Protein AF-A0A6M5YZE7-F1 (afdb_monomer)

Structure (mmCIF, N/CA/C/O backbone):
data_AF-A0A6M5YZE7-F1
#
_entry.id   AF-A0A6M5YZE7-F1
#
loop_
_atom_site.group_PDB
_atom_site.id
_atom_site.type_symbol
_atom_site.label_atom_id
_atom_site.label_alt_id
_atom_site.label_comp_id
_atom_site.label_asym_id
_atom_site.label_entity_id
_atom_site.label_seq_id
_atom_site.pdbx_PDB_ins_code
_atom_site.Cartn_x
_atom_site.Cartn_y
_atom_site.Cartn_z
_atom_site.occupancy
_atom_site.B_iso_or_equiv
_atom_site.auth_seq_id
_atom_site.auth_comp_id
_atom_site.auth_asym_id
_atom_site.auth_atom_id
_atom_site.pdbx_PDB_model_num
ATOM 1 N N . MET A 1 1 ? -53.016 -20.101 66.841 1.00 37.91 1 MET A N 1
ATOM 2 C CA . MET A 1 1 ? -51.770 -20.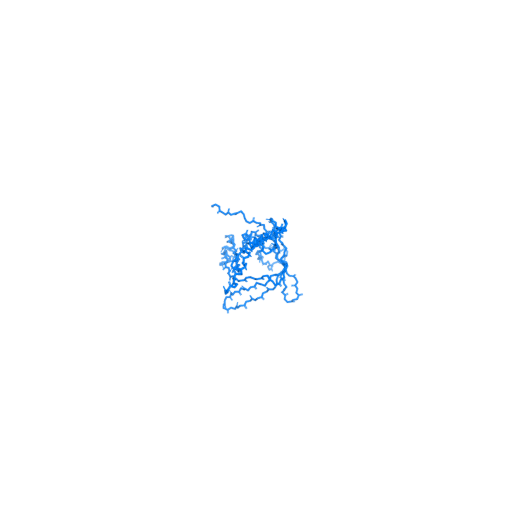820 66.502 1.00 37.91 1 MET A CA 1
ATOM 3 C C . MET A 1 1 ? -51.502 -20.567 65.018 1.00 37.91 1 MET A C 1
ATOM 5 O O . MET A 1 1 ? -52.407 -20.792 64.232 1.00 37.91 1 MET A O 1
ATOM 9 N N . PHE A 1 2 ? -50.316 -20.037 64.701 1.00 40.59 2 PHE A N 1
ATOM 10 C CA . PHE A 1 2 ? -49.706 -19.771 63.380 1.00 40.59 2 PHE A CA 1
ATOM 11 C C . PHE A 1 2 ? -50.206 -18.617 62.481 1.00 40.59 2 PHE A C 1
ATOM 13 O O . PHE A 1 2 ? -51.199 -18.707 61.769 1.00 40.59 2 PHE A O 1
ATOM 20 N N . LEU A 1 3 ? -49.385 -17.553 62.483 1.00 43.03 3 LEU A N 1
ATOM 21 C CA . LEU A 1 3 ? -49.155 -16.587 61.401 1.00 43.03 3 LEU A CA 1
ATOM 22 C C . LEU A 1 3 ? -48.635 -17.283 60.126 1.00 43.03 3 LEU A C 1
ATOM 24 O O . LEU A 1 3 ? -47.771 -18.150 60.237 1.00 43.03 3 LEU A O 1
ATOM 28 N N . SER A 1 4 ? -48.994 -16.778 58.939 1.00 38.53 4 SER A N 1
ATOM 29 C CA . SER A 1 4 ? -48.111 -16.781 57.752 1.00 38.53 4 SER A CA 1
ATOM 30 C C . SER A 1 4 ? -48.639 -15.780 56.708 1.00 38.53 4 SER A C 1
ATOM 32 O O . SER A 1 4 ? -49.722 -15.965 56.171 1.00 38.53 4 SER A O 1
ATOM 34 N N . ARG A 1 5 ? -48.113 -14.549 56.685 1.00 48.16 5 ARG A N 1
ATOM 35 C CA . ARG A 1 5 ? -47.078 -14.007 55.772 1.00 48.16 5 ARG A CA 1
ATOM 36 C C . ARG A 1 5 ? -47.543 -13.753 54.325 1.00 48.16 5 ARG A C 1
ATOM 38 O O . ARG A 1 5 ? -47.625 -14.654 53.503 1.00 48.16 5 ARG A O 1
ATOM 45 N N . PHE A 1 6 ? -47.742 -12.460 54.048 1.00 45.12 6 PHE A N 1
ATOM 46 C CA . PHE A 1 6 ? -47.676 -11.807 52.739 1.00 45.12 6 PHE A CA 1
ATOM 47 C C . PHE A 1 6 ? -46.353 -12.112 52.022 1.00 45.12 6 PHE A C 1
ATOM 49 O O . PHE A 1 6 ? -45.298 -11.949 52.635 1.00 45.12 6 PHE A O 1
ATOM 56 N N . ILE A 1 7 ? -46.399 -12.400 50.716 1.00 50.88 7 ILE A N 1
ATOM 57 C CA . ILE A 1 7 ? -45.329 -12.026 49.778 1.00 50.88 7 ILE A CA 1
ATOM 58 C C . ILE A 1 7 ? -45.990 -11.487 48.504 1.00 50.88 7 ILE A C 1
ATOM 60 O O . ILE A 1 7 ? -46.499 -12.228 47.668 1.00 50.88 7 ILE A O 1
ATOM 64 N N . LEU A 1 8 ? -45.997 -10.159 48.406 1.00 42.19 8 LEU A N 1
ATOM 65 C CA . LEU A 1 8 ? -46.319 -9.383 47.217 1.00 42.19 8 LEU A CA 1
ATOM 66 C C . LEU A 1 8 ? -45.139 -9.542 46.239 1.00 42.19 8 LEU A C 1
ATOM 68 O O . LEU A 1 8 ? -44.044 -9.052 46.510 1.00 42.19 8 LEU A O 1
ATOM 72 N N . SER A 1 9 ? -45.324 -10.278 45.143 1.00 38.97 9 SER A N 1
ATOM 73 C CA . SER A 1 9 ? -44.309 -10.406 44.091 1.00 38.97 9 SER A CA 1
ATOM 74 C C . SER A 1 9 ? -44.402 -9.196 43.159 1.00 38.97 9 SER A C 1
ATOM 76 O O . SER A 1 9 ? -45.228 -9.154 42.251 1.00 38.97 9 SER A O 1
ATOM 78 N N . SER A 1 10 ? -43.583 -8.176 43.419 1.00 45.97 10 SER A N 1
ATOM 79 C CA . SER A 1 10 ? -43.361 -7.079 42.477 1.00 45.97 10 SER A CA 1
ATOM 80 C C . SER A 1 10 ? -42.456 -7.568 41.348 1.00 45.97 10 SER A C 1
ATOM 82 O O . SER A 1 10 ? -41.260 -7.769 41.548 1.00 45.97 10 SER A O 1
ATOM 84 N N . VAL A 1 11 ? -43.025 -7.756 40.159 1.00 46.94 11 VAL A N 1
ATOM 85 C CA . VAL A 1 11 ? -42.267 -7.969 38.921 1.00 46.94 11 VAL A CA 1
ATOM 86 C C . VAL A 1 11 ? -41.699 -6.620 38.483 1.00 46.94 11 VAL A C 1
ATOM 88 O O . VAL A 1 11 ? -42.406 -5.780 37.929 1.00 46.94 11 VAL A O 1
ATOM 91 N N . THR A 1 12 ? -40.418 -6.385 38.747 1.00 51.09 12 THR A N 1
ATOM 92 C CA . THR A 1 12 ? -39.665 -5.284 38.144 1.00 51.09 12 THR A CA 1
ATOM 93 C C . THR A 1 12 ? -39.309 -5.658 36.708 1.00 51.09 12 THR A C 1
ATOM 95 O O . THR A 1 12 ? -38.403 -6.448 36.454 1.00 51.09 12 THR A O 1
ATOM 98 N N . PHE A 1 13 ? -40.023 -5.073 35.745 1.00 39.41 13 PHE A N 1
ATOM 99 C CA . PHE A 1 13 ? -39.574 -5.035 34.357 1.00 39.41 13 PHE A CA 1
ATOM 100 C C . PHE A 1 13 ? -38.320 -4.160 34.285 1.00 39.41 13 PHE A C 1
ATOM 102 O O . PHE A 1 13 ? -38.397 -2.933 34.336 1.00 39.41 13 PHE A O 1
ATOM 109 N N . VAL A 1 14 ? -37.152 -4.794 34.173 1.00 44.44 14 VAL A N 1
ATOM 110 C CA . VAL A 1 14 ? -35.942 -4.118 33.708 1.00 44.44 14 VAL A CA 1
ATOM 111 C C . VAL A 1 14 ? -36.173 -3.827 32.232 1.00 44.44 14 VAL A C 1
ATOM 113 O O . VAL A 1 14 ? -35.989 -4.689 31.375 1.00 44.44 14 VAL A O 1
ATOM 116 N N . VAL A 1 15 ? -36.632 -2.610 31.941 1.00 46.12 15 VAL A N 1
ATOM 117 C CA . VAL A 1 15 ? -36.539 -2.037 30.601 1.00 46.12 15 VAL A CA 1
ATOM 118 C C . VAL A 1 15 ? -35.045 -1.942 30.328 1.00 46.12 15 VAL A C 1
ATOM 120 O O . VAL A 1 15 ? -34.365 -1.041 30.812 1.00 46.12 15 VAL A O 1
ATOM 123 N N . SER A 1 16 ? -34.514 -2.965 29.658 1.00 40.69 16 SER A N 1
ATOM 124 C CA . SER A 1 16 ? -33.162 -2.957 29.129 1.00 40.69 16 SER A CA 1
ATOM 125 C C . SER A 1 16 ? -33.115 -1.787 28.166 1.00 40.69 16 SER A C 1
ATOM 127 O O . SER A 1 16 ? -33.683 -1.838 27.075 1.00 40.69 16 SER A O 1
ATOM 129 N N . SER A 1 17 ? -32.536 -0.686 28.632 1.00 43.66 17 SER A N 1
ATOM 130 C CA . SER A 1 17 ? -32.190 0.452 27.810 1.00 43.66 17 SER A CA 1
ATOM 131 C C . SER A 1 17 ? -31.342 -0.095 26.673 1.00 43.66 17 SER A C 1
ATOM 133 O O . SER A 1 17 ? -30.154 -0.365 26.858 1.00 43.66 17 SER A O 1
ATOM 135 N N . CYS A 1 18 ? -31.950 -0.298 25.503 1.00 41.19 18 CYS A N 1
ATOM 136 C CA . CYS A 1 18 ? -31.216 -0.321 24.258 1.00 41.19 18 CYS A CA 1
ATOM 137 C C . CYS A 1 18 ? -30.478 1.013 24.225 1.00 41.19 18 CYS A C 1
ATOM 139 O O . CYS A 1 18 ? -31.044 2.048 23.876 1.00 41.19 18 CYS A O 1
ATOM 141 N N . LEU A 1 19 ? -29.228 0.986 24.683 1.00 44.88 19 LEU A N 1
ATOM 142 C CA . LEU A 1 19 ? -28.206 1.949 24.347 1.00 44.88 19 LEU A CA 1
ATOM 143 C C . LEU A 1 19 ? -28.150 1.931 22.821 1.00 44.88 19 LEU A C 1
ATOM 145 O O . LEU A 1 19 ? -27.383 1.184 22.219 1.00 44.88 19 LEU A O 1
ATOM 149 N N . LEU A 1 20 ? -29.005 2.736 22.190 1.00 44.91 20 LEU A N 1
ATOM 150 C CA . LEU A 1 20 ? -28.684 3.327 20.910 1.00 44.91 20 LEU A CA 1
ATOM 151 C C . LEU A 1 20 ? -27.437 4.158 21.197 1.00 44.91 20 LEU A C 1
ATOM 153 O O . LEU A 1 20 ? -27.513 5.333 21.550 1.00 44.91 20 LEU A O 1
ATOM 157 N N . ALA A 1 21 ? -26.274 3.515 21.104 1.00 46.28 21 ALA A N 1
ATOM 158 C CA . ALA A 1 21 ? -25.081 4.221 20.708 1.00 46.28 21 ALA A CA 1
ATOM 159 C C . ALA A 1 21 ? -25.478 4.894 19.397 1.00 46.28 21 ALA A C 1
ATOM 161 O O . ALA A 1 21 ? -25.688 4.215 18.391 1.00 46.28 21 ALA A O 1
ATOM 162 N N . ALA A 1 22 ? -25.721 6.204 19.455 1.00 44.19 22 ALA A N 1
ATOM 163 C CA . ALA A 1 22 ? -25.844 7.015 18.267 1.00 44.19 22 ALA A CA 1
ATOM 164 C C . ALA A 1 22 ? -24.604 6.687 17.439 1.00 44.19 22 ALA A C 1
ATOM 166 O O . ALA A 1 22 ? -23.482 6.961 17.867 1.00 44.19 22 ALA A O 1
ATOM 167 N N . ALA A 1 23 ? -24.806 5.968 16.335 1.00 49.66 23 ALA A N 1
ATOM 168 C CA . ALA A 1 23 ? -23.755 5.740 15.373 1.00 49.66 23 ALA A CA 1
ATOM 169 C C . ALA A 1 23 ? -23.320 7.137 14.946 1.00 49.66 23 ALA A C 1
ATOM 171 O O . ALA A 1 23 ? -24.113 7.879 14.364 1.00 49.66 23 ALA A O 1
ATOM 172 N N . ASP A 1 24 ? -22.110 7.519 15.349 1.00 47.41 24 ASP A N 1
ATOM 173 C CA . ASP A 1 24 ? -21.457 8.718 14.854 1.00 47.41 24 ASP A CA 1
ATOM 174 C C . ASP A 1 24 ? -21.620 8.673 13.326 1.00 47.41 24 ASP A C 1
ATOM 176 O O . ASP A 1 24 ? -21.224 7.674 12.714 1.00 47.41 24 ASP A O 1
ATOM 180 N N . PRO A 1 25 ? -22.278 9.657 12.688 1.00 50.31 25 PRO A N 1
ATOM 181 C CA . PRO A 1 25 ? -22.623 9.567 11.269 1.00 50.31 25 PRO A CA 1
ATOM 182 C C . PRO A 1 25 ? -21.383 9.554 10.367 1.00 50.31 25 PRO A C 1
ATOM 184 O O . PRO A 1 25 ? -21.506 9.403 9.152 1.00 50.31 25 PRO A O 1
ATOM 187 N N . ASN A 1 26 ? -20.192 9.708 10.952 1.00 55.75 26 ASN A N 1
ATOM 188 C CA . ASN A 1 26 ? -18.925 9.598 10.269 1.00 55.75 26 ASN A CA 1
ATOM 189 C C . ASN A 1 26 ? -18.247 8.267 10.648 1.00 55.75 26 ASN A C 1
ATOM 191 O O . ASN A 1 26 ? -17.840 8.105 11.804 1.00 55.75 26 ASN A O 1
ATOM 195 N N . PRO A 1 27 ? -18.123 7.305 9.712 1.00 66.44 27 PRO A N 1
ATOM 196 C CA . PRO A 1 27 ? -17.448 6.043 9.990 1.00 66.44 27 PRO A CA 1
ATOM 197 C C . PRO A 1 27 ? -16.034 6.314 10.512 1.00 66.44 27 PRO A C 1
ATOM 199 O O . PRO A 1 27 ? -15.316 7.174 10.000 1.00 66.44 27 PRO A O 1
ATOM 202 N N . LYS A 1 28 ? -15.623 5.592 11.558 1.00 81.50 28 LYS A N 1
ATOM 203 C CA . LYS A 1 28 ? -14.284 5.771 12.134 1.00 81.50 28 LYS A CA 1
ATOM 204 C C . LYS A 1 28 ? -13.228 5.448 11.069 1.00 81.50 28 LYS A C 1
ATOM 206 O O . LYS A 1 28 ? -13.448 4.528 10.277 1.00 81.50 28 LYS A O 1
ATOM 211 N N . PRO A 1 29 ? -12.047 6.095 11.072 1.00 82.44 29 PRO A N 1
ATOM 212 C CA . PRO A 1 29 ? -10.983 5.790 10.111 1.00 82.44 29 PRO A CA 1
ATOM 213 C C . PRO A 1 29 ? -10.640 4.292 10.022 1.00 82.44 29 PRO A C 1
ATOM 215 O O . PRO A 1 29 ? -10.325 3.790 8.944 1.00 82.44 29 PRO A O 1
ATOM 218 N N . ALA A 1 30 ? -10.775 3.566 11.139 1.00 86.25 30 ALA A N 1
ATOM 219 C CA . ALA A 1 30 ? -10.600 2.117 11.217 1.00 86.25 30 ALA A CA 1
ATOM 220 C C . ALA A 1 30 ? -11.586 1.304 10.368 1.00 86.25 30 ALA A C 1
ATOM 222 O O . ALA A 1 30 ? -11.224 0.248 9.856 1.00 86.25 30 ALA A O 1
ATOM 223 N N . GLU A 1 31 ? -12.808 1.796 10.189 1.00 89.44 31 GLU A N 1
ATOM 224 C CA . GLU A 1 31 ? -13.808 1.186 9.314 1.00 89.44 31 GLU A CA 1
ATOM 225 C C . GLU A 1 31 ? -13.645 1.677 7.873 1.00 89.44 31 GLU A C 1
ATOM 227 O O . GLU A 1 31 ? -13.760 0.890 6.935 1.00 89.44 31 GLU A O 1
ATOM 232 N N . MET A 1 32 ? -13.311 2.959 7.688 1.00 91.44 32 MET A N 1
ATOM 233 C CA . MET A 1 32 ? -13.167 3.566 6.362 1.00 91.44 32 MET A CA 1
ATOM 234 C C . MET A 1 32 ? -11.997 2.997 5.562 1.00 91.44 32 MET A C 1
ATOM 236 O O . MET A 1 32 ? -12.120 2.853 4.347 1.00 91.44 32 MET A O 1
ATOM 240 N N . ILE A 1 33 ? -10.876 2.674 6.218 1.00 93.62 33 ILE A N 1
ATOM 241 C CA . ILE A 1 33 ? -9.672 2.145 5.555 1.00 93.62 33 ILE A CA 1
ATOM 242 C C . ILE A 1 33 ? -9.897 0.763 4.930 1.00 93.62 33 ILE A C 1
ATOM 244 O O . ILE A 1 33 ? -9.141 0.362 4.048 1.00 93.62 33 ILE A O 1
ATOM 248 N N . LEU A 1 34 ? -10.927 0.034 5.362 1.00 94.06 34 LEU A N 1
ATOM 249 C CA . LEU A 1 34 ? -11.196 -1.321 4.903 1.00 94.06 34 LEU A CA 1
ATOM 250 C C . LEU A 1 34 ? -11.522 -1.375 3.407 1.00 94.06 34 LEU A C 1
ATOM 252 O O . LEU A 1 34 ? -12.178 -0.491 2.842 1.00 94.06 34 LEU A O 1
ATOM 256 N N . GLY A 1 35 ? -11.105 -2.479 2.793 1.00 94.38 35 GLY A N 1
ATOM 257 C CA . GLY A 1 35 ? -11.291 -2.760 1.378 1.00 94.38 35 GLY A CA 1
ATOM 258 C C . GLY A 1 35 ? -10.034 -2.506 0.558 1.00 94.38 35 GLY A C 1
ATOM 259 O O . GLY A 1 35 ? -8.928 -2.359 1.086 1.00 94.38 35 GLY A O 1
ATOM 260 N N . ARG A 1 36 ? -10.218 -2.502 -0.762 1.00 95.75 36 ARG A N 1
ATOM 261 C CA . ARG A 1 36 ? -9.140 -2.405 -1.740 1.00 95.75 36 ARG A CA 1
ATOM 262 C C . ARG A 1 36 ? -9.014 -0.987 -2.287 1.00 95.75 36 ARG A C 1
ATOM 264 O O . ARG A 1 36 ? -9.991 -0.351 -2.673 1.00 95.75 36 ARG A O 1
ATOM 271 N N . TRP A 1 37 ? -7.779 -0.528 -2.384 1.00 96.06 37 TRP A N 1
ATOM 272 C CA . TRP A 1 37 ? -7.394 0.804 -2.822 1.00 96.06 37 TRP A CA 1
ATOM 273 C C . TRP A 1 37 ? -6.405 0.696 -3.973 1.00 96.06 37 TRP A C 1
ATOM 275 O O . TRP A 1 37 ? -5.522 -0.152 -3.935 1.00 96.06 37 TRP A O 1
ATOM 285 N N . GLN A 1 38 ? -6.540 1.533 -4.996 1.00 95.69 38 GLN A N 1
ATOM 286 C CA . GLN A 1 38 ? -5.677 1.577 -6.170 1.00 95.69 38 GLN A CA 1
ATOM 287 C C . GLN A 1 38 ? -4.934 2.912 -6.236 1.00 95.69 38 GLN A C 1
ATOM 289 O O . GLN A 1 38 ? -5.549 3.974 -6.244 1.00 95.69 38 GLN A O 1
ATOM 294 N N . GLY A 1 39 ? -3.617 2.853 -6.351 1.00 93.81 39 GLY A N 1
ATOM 295 C CA . GLY A 1 39 ? -2.740 3.995 -6.567 1.00 93.81 39 GLY A CA 1
ATOM 296 C C . GLY A 1 39 ? -1.765 3.727 -7.704 1.00 93.81 39 GLY A C 1
ATOM 297 O O . GLY A 1 39 ? -1.890 2.749 -8.449 1.00 93.81 39 GLY A O 1
ATOM 298 N N . GLU A 1 40 ? -0.778 4.604 -7.815 1.00 93.00 40 GLU A N 1
ATOM 299 C CA . GLU A 1 40 ? 0.280 4.525 -8.813 1.00 93.00 40 GLU A CA 1
ATOM 300 C C . GLU A 1 40 ? 1.638 4.706 -8.138 1.00 93.00 40 GLU A C 1
ATOM 302 O O . GLU A 1 40 ? 1.787 5.524 -7.234 1.00 93.00 40 GLU A O 1
ATOM 307 N N . SER A 1 41 ? 2.624 3.931 -8.574 1.00 88.69 41 SER A N 1
ATOM 308 C CA . SER A 1 41 ? 4.026 4.085 -8.189 1.00 88.69 41 SER A CA 1
ATOM 309 C C . SER A 1 41 ? 4.872 4.238 -9.448 1.00 88.69 41 SER A C 1
ATOM 311 O O . SER A 1 41 ? 4.497 3.756 -10.517 1.00 88.69 41 SER A O 1
ATOM 313 N N . THR A 1 42 ? 6.003 4.924 -9.335 1.00 89.25 42 THR A N 1
ATOM 314 C CA . THR A 1 42 ? 6.900 5.200 -10.458 1.00 89.25 42 THR A CA 1
ATOM 315 C C . THR 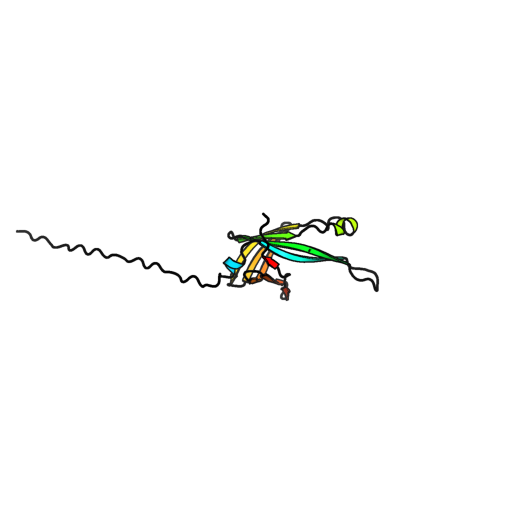A 1 42 ? 8.157 4.348 -10.372 1.00 89.25 42 THR A C 1
ATOM 317 O O . THR A 1 42 ? 8.813 4.305 -9.332 1.00 89.25 42 THR A O 1
ATOM 320 N N . PHE A 1 43 ? 8.527 3.731 -11.487 1.00 87.44 43 PHE A N 1
ATOM 321 C CA . PHE A 1 43 ? 9.814 3.088 -11.706 1.00 87.44 43 PHE A CA 1
ATOM 322 C C . PHE A 1 43 ? 10.648 3.966 -12.640 1.00 87.44 43 PHE A C 1
ATOM 324 O O . PHE A 1 43 ? 10.219 4.264 -13.753 1.00 87.44 43 PHE A O 1
ATOM 331 N N . THR A 1 44 ? 11.835 4.379 -12.202 1.00 90.56 44 THR A N 1
ATOM 332 C CA . THR A 1 44 ? 12.694 5.293 -12.967 1.00 90.56 44 THR A CA 1
ATOM 333 C C . THR A 1 44 ? 13.967 4.586 -13.411 1.00 90.56 44 THR A C 1
ATOM 335 O O . THR A 1 44 ? 14.730 4.100 -12.575 1.00 90.56 44 THR A O 1
ATOM 338 N N . ILE A 1 45 ? 14.234 4.584 -14.717 1.00 88.38 45 ILE A N 1
ATOM 339 C CA . ILE A 1 45 ? 15.524 4.189 -15.288 1.00 88.38 45 ILE A CA 1
ATOM 340 C C . ILE A 1 45 ? 16.362 5.453 -15.447 1.00 88.38 45 ILE A C 1
ATOM 342 O O . ILE A 1 45 ? 16.047 6.324 -16.260 1.00 88.38 45 ILE A O 1
ATOM 346 N N . LYS A 1 46 ? 17.432 5.547 -14.654 1.00 88.88 46 LYS A N 1
ATOM 347 C CA . LYS A 1 46 ? 18.343 6.691 -14.700 1.00 88.88 46 LYS A CA 1
ATOM 348 C C . LYS A 1 46 ? 19.162 6.688 -15.982 1.00 88.88 46 LYS A C 1
ATOM 350 O O . LYS A 1 46 ? 19.765 5.672 -16.335 1.00 88.88 46 LYS A O 1
ATOM 355 N N . SER A 1 47 ? 19.236 7.841 -16.634 1.00 86.62 47 SER A N 1
ATOM 356 C CA . SER A 1 47 ? 20.154 8.057 -17.744 1.00 86.62 47 SER A CA 1
ATOM 357 C C . SER A 1 47 ? 21.539 8.438 -17.223 1.00 86.62 47 SER A C 1
ATOM 359 O O . SER A 1 47 ? 21.691 9.357 -16.423 1.00 86.62 47 SER A O 1
ATOM 361 N N . ASN A 1 48 ? 22.576 7.770 -17.731 1.00 85.50 48 ASN A N 1
ATOM 362 C CA . ASN A 1 48 ? 23.973 8.114 -17.436 1.00 85.50 48 ASN A CA 1
ATOM 363 C C . ASN A 1 48 ? 24.579 9.090 -18.462 1.00 85.50 48 ASN A C 1
ATOM 365 O O . ASN A 1 48 ? 25.783 9.335 -18.438 1.00 85.50 48 ASN A O 1
ATOM 369 N N . ARG A 1 49 ? 23.780 9.609 -19.403 1.00 85.69 49 ARG A N 1
ATOM 370 C CA . ARG A 1 49 ? 24.237 10.545 -20.439 1.00 85.69 49 ARG A CA 1
ATOM 371 C C . ARG A 1 49 ? 23.776 11.958 -20.121 1.00 85.69 49 ARG A C 1
ATOM 373 O O . ARG A 1 49 ? 22.589 12.186 -19.888 1.00 85.69 49 ARG A O 1
ATOM 380 N N . GLU A 1 50 ? 24.713 12.897 -20.172 1.00 87.12 50 GLU A N 1
ATOM 381 C CA . GLU A 1 50 ? 24.428 14.317 -20.001 1.00 87.12 50 GLU A CA 1
ATOM 382 C C . GLU A 1 50 ? 23.410 14.797 -21.049 1.00 87.12 50 GLU A C 1
ATOM 384 O O . GLU A 1 50 ? 23.485 14.440 -22.226 1.00 87.12 50 GLU A O 1
ATOM 389 N N . GLY A 1 51 ? 22.407 15.558 -20.605 1.00 83.38 51 GLY A N 1
ATOM 390 C CA . GLY A 1 51 ? 21.337 16.081 -21.461 1.00 83.38 51 GLY A CA 1
ATOM 391 C C . GLY A 1 51 ? 20.217 15.093 -21.816 1.00 83.38 51 GLY A C 1
ATOM 392 O O . GLY A 1 51 ? 19.235 15.500 -22.437 1.00 83.38 51 GLY A O 1
ATOM 393 N N . VAL A 1 52 ? 20.303 13.823 -21.407 1.00 85.19 52 VAL A N 1
ATOM 394 C CA . VAL A 1 52 ? 19.245 12.826 -21.634 1.00 85.19 52 VAL A CA 1
ATOM 395 C C . VAL A 1 52 ? 18.402 12.665 -20.369 1.00 85.19 52 VAL A C 1
ATOM 397 O O . VAL A 1 52 ? 18.939 12.429 -19.290 1.00 85.19 52 VAL A O 1
ATOM 400 N N . LYS A 1 53 ? 17.077 12.795 -20.507 1.00 88.94 53 LYS A N 1
ATOM 401 C CA . LYS A 1 53 ? 16.123 12.645 -19.397 1.00 88.94 53 LYS A CA 1
ATOM 402 C C . LYS A 1 53 ? 15.981 11.182 -18.972 1.00 88.94 53 LYS A C 1
ATOM 404 O O . LYS A 1 53 ? 16.052 10.289 -19.812 1.00 88.94 53 LYS A O 1
ATOM 409 N N . ASP A 1 54 ? 15.717 10.975 -17.685 1.00 91.56 54 ASP A N 1
ATOM 410 C CA . ASP A 1 54 ? 15.361 9.668 -17.134 1.00 91.56 54 ASP A CA 1
ATOM 411 C C . ASP A 1 54 ? 14.054 9.146 -17.747 1.00 91.56 54 ASP A C 1
ATOM 413 O O . ASP A 1 54 ? 13.110 9.909 -17.983 1.00 91.56 54 ASP A O 1
ATOM 417 N N . GLU A 1 55 ? 13.984 7.835 -17.969 1.00 90.56 55 GLU A N 1
ATOM 418 C CA . GLU A 1 55 ? 12.749 7.175 -18.391 1.00 90.56 55 GLU A CA 1
ATOM 419 C C . GLU A 1 55 ? 11.930 6.811 -17.149 1.00 90.56 55 GLU A C 1
ATOM 421 O O . GLU A 1 55 ? 12.419 6.129 -16.246 1.00 90.56 55 GLU A O 1
ATOM 426 N N . VAL A 1 56 ? 10.678 7.267 -17.094 1.00 92.06 56 VAL A N 1
ATOM 427 C CA . VAL A 1 56 ? 9.765 7.016 -15.973 1.00 92.06 56 VAL A CA 1
ATOM 428 C C . VAL A 1 56 ? 8.613 6.145 -16.449 1.00 92.06 56 VAL A C 1
ATOM 430 O O . VAL A 1 56 ? 7.894 6.503 -17.380 1.00 92.06 56 VAL A O 1
ATOM 433 N N . PHE A 1 57 ? 8.424 5.018 -15.775 1.00 91.06 57 PHE A N 1
ATOM 434 C CA . PHE A 1 57 ? 7.332 4.082 -15.994 1.00 91.06 57 PHE A CA 1
ATOM 435 C C . PHE A 1 57 ? 6.394 4.121 -14.795 1.00 91.06 57 PHE A C 1
ATOM 437 O O . PHE A 1 57 ? 6.842 4.160 -13.649 1.00 91.06 57 PHE A O 1
ATOM 444 N N . THR A 1 58 ? 5.091 4.075 -15.041 1.00 91.62 58 THR A N 1
ATOM 445 C CA . THR A 1 58 ? 4.089 4.042 -13.974 1.00 91.62 58 THR A CA 1
ATOM 446 C C . THR A 1 58 ? 3.553 2.630 -13.824 1.00 91.62 58 THR A C 1
ATOM 448 O O . THR A 1 58 ? 3.162 2.003 -14.807 1.00 91.62 58 THR A O 1
ATOM 451 N N . ARG A 1 59 ? 3.476 2.138 -12.587 1.00 92.38 59 ARG A N 1
ATOM 452 C CA . ARG A 1 59 ? 2.787 0.890 -12.256 1.00 92.38 59 ARG A CA 1
ATOM 453 C C . ARG A 1 59 ? 1.578 1.146 -11.392 1.00 92.38 59 ARG A C 1
ATOM 455 O O . ARG A 1 59 ? 1.608 1.972 -10.481 1.00 92.38 59 ARG A O 1
ATOM 462 N N . LYS A 1 60 ? 0.531 0.366 -11.637 1.00 92.94 60 LYS A N 1
ATOM 463 C CA . LYS A 1 60 ? -0.610 0.299 -10.728 1.00 92.94 60 LYS A CA 1
ATOM 464 C C . LYS A 1 60 ? -0.186 -0.395 -9.446 1.00 92.94 60 LYS A C 1
ATOM 466 O O . LYS A 1 60 ? 0.524 -1.396 -9.486 1.00 92.94 60 LYS A O 1
ATOM 471 N N . VAL A 1 61 ? -0.660 0.118 -8.327 1.00 93.56 61 VAL A N 1
ATOM 472 C CA . VAL A 1 61 ? -0.445 -0.463 -7.007 1.00 93.56 61 VAL A CA 1
ATOM 473 C C . VAL A 1 61 ? -1.798 -0.648 -6.352 1.00 93.56 61 VAL A C 1
ATOM 475 O O . VAL A 1 61 ? -2.648 0.235 -6.432 1.00 93.56 61 VAL A O 1
ATOM 478 N N . PHE A 1 62 ? -1.998 -1.781 -5.697 1.00 94.31 62 PHE A N 1
ATOM 479 C CA . PHE A 1 62 ? -3.179 -2.057 -4.905 1.00 94.31 62 PHE A CA 1
ATOM 480 C C . PHE A 1 62 ? -2.798 -2.268 -3.449 1.00 94.31 62 PHE A C 1
ATOM 482 O O . PHE A 1 62 ? -1.837 -2.976 -3.162 1.00 94.31 62 PHE A O 1
ATOM 489 N N . VAL A 1 63 ? -3.574 -1.686 -2.542 1.00 94.62 63 VAL A N 1
ATOM 490 C CA . VAL A 1 63 ? -3.467 -1.934 -1.105 1.00 94.62 63 VAL A CA 1
ATOM 491 C C . VAL A 1 63 ? -4.820 -2.393 -0.603 1.00 94.62 63 VAL A C 1
ATOM 493 O O . VAL A 1 63 ? -5.821 -1.720 -0.828 1.00 94.62 63 VAL A O 1
ATOM 496 N N . GLU A 1 64 ? -4.870 -3.544 0.049 1.00 95.94 64 GLU A N 1
ATOM 497 C CA . GLU A 1 64 ? -6.094 -4.096 0.618 1.00 95.94 64 GLU A CA 1
ATOM 498 C C . GLU A 1 64 ? -5.961 -4.208 2.134 1.00 95.94 64 GLU A C 1
ATOM 500 O O . GLU A 1 64 ? -5.044 -4.868 2.618 1.00 95.94 64 GLU A O 1
ATOM 505 N N . PHE A 1 65 ? -6.891 -3.594 2.867 1.00 95.81 65 PHE A N 1
ATOM 506 C CA . PHE A 1 65 ? -7.001 -3.705 4.322 1.00 95.81 65 PHE A CA 1
ATOM 507 C C . PHE A 1 65 ? -8.209 -4.564 4.689 1.00 95.81 65 PHE A C 1
ATOM 509 O O . PHE A 1 65 ? -9.346 -4.260 4.311 1.00 95.81 65 PHE A O 1
ATOM 516 N N . LYS A 1 66 ? -7.968 -5.634 5.446 1.00 96.12 66 LYS A N 1
ATOM 517 C CA . LYS A 1 66 ? -8.991 -6.588 5.880 1.00 96.12 66 LYS A CA 1
ATOM 518 C C . LYS A 1 66 ? -9.306 -6.426 7.363 1.00 96.12 66 LYS A C 1
ATOM 520 O O . LYS A 1 66 ? -8.445 -6.089 8.169 1.00 96.12 66 LYS A O 1
ATOM 525 N N . LYS A 1 67 ? -10.551 -6.742 7.736 1.00 95.06 67 LYS A N 1
ATOM 526 C CA . LYS A 1 67 ? -11.055 -6.640 9.121 1.00 95.06 67 LYS A CA 1
ATOM 527 C C . LYS A 1 67 ? -10.266 -7.476 10.136 1.00 95.06 67 LYS A C 1
ATOM 529 O O . LYS A 1 67 ? -10.285 -7.161 11.317 1.00 95.06 6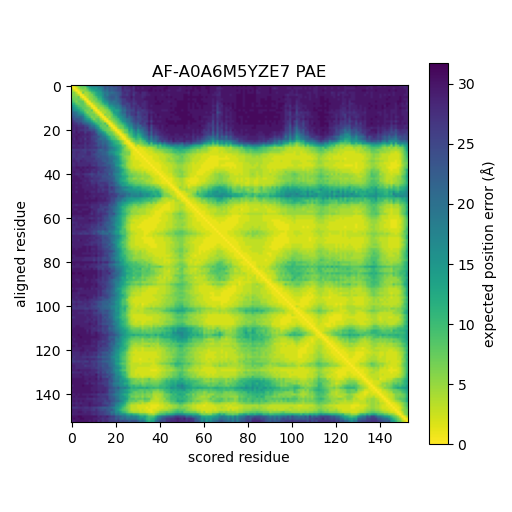7 LYS A O 1
ATOM 534 N N . ASP A 1 68 ? -9.582 -8.523 9.685 1.00 94.88 68 ASP A N 1
ATOM 535 C CA . ASP A 1 68 ? -8.733 -9.399 10.501 1.00 94.88 68 ASP A CA 1
ATOM 536 C C . ASP A 1 68 ? -7.335 -8.805 10.792 1.00 94.88 68 ASP A C 1
ATOM 538 O O . ASP A 1 68 ? -6.453 -9.499 11.308 1.00 94.88 68 ASP A O 1
ATOM 542 N N . GLY A 1 69 ? -7.101 -7.544 10.413 1.00 95.25 69 GLY A N 1
ATOM 543 C CA . GLY A 1 69 ? -5.812 -6.873 10.556 1.00 95.25 69 GLY A CA 1
ATOM 544 C C . GLY A 1 69 ? -4.787 -7.289 9.501 1.00 95.25 69 GLY A C 1
ATOM 545 O O . GLY A 1 69 ? -3.603 -7.006 9.666 1.00 95.25 69 GLY A O 1
ATOM 546 N N . THR A 1 70 ? -5.184 -7.980 8.430 1.00 96.44 70 THR A N 1
ATOM 547 C CA . THR A 1 70 ? -4.293 -8.292 7.303 1.00 96.44 70 THR A CA 1
ATOM 548 C C . THR A 1 70 ? -4.236 -7.125 6.322 1.00 96.44 70 THR A C 1
ATOM 550 O O . THR A 1 70 ? -5.266 -6.561 5.952 1.00 96.44 70 THR A O 1
ATOM 553 N N . VAL A 1 71 ? -3.029 -6.786 5.867 1.00 95.50 71 VAL A N 1
ATOM 554 C CA . VAL A 1 71 ? -2.804 -5.841 4.766 1.00 95.50 71 VAL A CA 1
ATOM 555 C C . VAL A 1 71 ? -2.091 -6.550 3.622 1.00 95.50 71 VAL A C 1
ATOM 557 O O . VAL A 1 71 ? -1.147 -7.301 3.854 1.00 95.50 71 VAL A O 1
ATOM 560 N N . THR A 1 72 ? -2.533 -6.330 2.388 1.00 94.94 72 THR A N 1
ATOM 561 C CA . THR A 1 72 ? -1.851 -6.837 1.186 1.00 94.94 72 THR A CA 1
ATOM 562 C C . THR A 1 72 ? -1.485 -5.672 0.288 1.00 94.94 72 THR A C 1
ATOM 564 O O . THR A 1 72 ? -2.334 -4.836 -0.009 1.00 94.94 72 THR A O 1
ATOM 567 N N . TYR A 1 73 ? -0.230 -5.618 -0.141 1.00 92.69 73 TYR A N 1
ATOM 568 C CA . TYR A 1 73 ? 0.275 -4.656 -1.109 1.00 92.69 73 TYR A CA 1
ATOM 569 C C . TYR A 1 73 ? 0.660 -5.411 -2.378 1.00 92.69 73 TYR A C 1
ATOM 571 O O . TYR A 1 73 ? 1.483 -6.322 -2.331 1.00 92.69 73 TYR A O 1
ATOM 579 N N . THR A 1 74 ? 0.054 -5.050 -3.503 1.00 93.00 74 THR A N 1
ATOM 580 C CA . THR A 1 74 ? 0.261 -5.713 -4.791 1.00 93.00 74 THR A CA 1
ATOM 581 C C . THR A 1 74 ? 0.632 -4.688 -5.842 1.00 93.00 74 THR A C 1
ATOM 583 O O . THR A 1 74 ? -0.115 -3.749 -6.110 1.00 93.00 74 THR A O 1
ATOM 586 N N . GLU A 1 75 ? 1.759 -4.896 -6.494 1.00 92.75 75 GLU A N 1
ATOM 587 C CA . GLU A 1 75 ? 2.205 -4.094 -7.618 1.00 92.75 75 GLU A CA 1
ATOM 588 C C . GLU A 1 75 ? 1.835 -4.776 -8.934 1.00 92.75 75 GLU A C 1
ATOM 590 O O . GLU A 1 75 ? 1.940 -5.991 -9.070 1.00 92.75 75 GLU A O 1
ATOM 595 N N . GLY A 1 76 ? 1.397 -3.996 -9.917 1.00 91.69 76 GLY A N 1
ATOM 596 C CA . GLY A 1 76 ? 1.106 -4.485 -11.259 1.00 91.69 76 GLY A CA 1
ATOM 597 C C . GLY A 1 76 ? 2.363 -4.670 -12.107 1.00 91.69 76 GLY A C 1
ATOM 598 O O . GLY A 1 76 ? 3.402 -4.050 -11.853 1.00 91.69 76 GLY A O 1
ATOM 599 N N . ASP A 1 77 ? 2.235 -5.497 -13.141 1.00 92.69 77 ASP A N 1
ATOM 600 C CA . ASP A 1 77 ? 3.249 -5.674 -14.180 1.00 92.69 77 ASP A CA 1
ATOM 601 C C . ASP A 1 77 ? 3.470 -4.362 -14.967 1.00 92.69 77 ASP A C 1
ATOM 603 O O . ASP A 1 77 ? 2.531 -3.588 -15.175 1.00 92.69 77 ASP A O 1
ATOM 607 N N . ILE A 1 78 ? 4.702 -4.144 -15.438 1.00 92.31 78 ILE A N 1
ATOM 608 C CA . ILE A 1 78 ? 5.073 -3.112 -16.421 1.00 92.31 78 ILE A CA 1
ATOM 609 C C . ILE A 1 78 ? 5.711 -3.822 -17.628 1.00 92.31 78 ILE A C 1
ATOM 611 O O . ILE A 1 78 ? 6.934 -3.988 -17.670 1.00 92.31 78 ILE A O 1
ATOM 615 N N . PRO A 1 79 ? 4.918 -4.305 -18.602 1.00 90.00 79 PRO A N 1
ATOM 616 C CA . PRO A 1 79 ? 5.426 -5.098 -19.725 1.00 90.00 79 PRO A CA 1
ATOM 617 C C . PRO A 1 79 ? 6.531 -4.406 -20.535 1.00 90.00 79 PRO A C 1
ATOM 619 O O . PRO A 1 79 ? 7.420 -5.076 -21.064 1.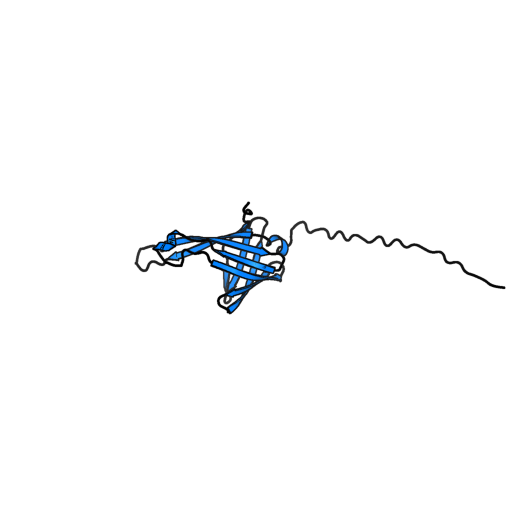00 90.00 79 PRO A O 1
ATOM 622 N N . GLU A 1 80 ? 6.509 -3.074 -20.599 1.00 89.19 80 GLU A N 1
ATOM 623 C CA . GLU A 1 80 ? 7.499 -2.239 -21.283 1.00 89.19 80 GLU A CA 1
ATOM 624 C C . GLU A 1 80 ? 8.916 -2.423 -20.717 1.00 89.19 80 GLU A C 1
ATOM 626 O O . GLU A 1 80 ? 9.899 -2.254 -21.444 1.00 89.19 80 GLU A O 1
ATOM 631 N N . LEU A 1 81 ? 9.042 -2.831 -19.448 1.00 89.62 81 LEU A N 1
ATOM 632 C CA . LEU A 1 81 ? 10.338 -3.070 -18.814 1.00 89.62 81 LEU A CA 1
ATOM 633 C C . LEU A 1 81 ? 11.011 -4.363 -19.268 1.00 89.62 81 LEU A C 1
ATOM 635 O O . LEU A 1 81 ? 12.227 -4.464 -19.126 1.00 89.62 81 LEU A O 1
ATOM 639 N N . LYS A 1 82 ? 10.290 -5.315 -19.873 1.00 89.31 82 LYS A N 1
ATOM 640 C CA . LYS A 1 82 ? 10.835 -6.644 -20.213 1.00 89.31 82 LYS A CA 1
ATOM 641 C C . LYS A 1 82 ? 12.121 -6.573 -21.044 1.00 89.31 82 LYS A C 1
ATOM 643 O O . LYS A 1 82 ? 13.047 -7.348 -20.831 1.00 89.31 82 LYS A O 1
ATOM 648 N N . ASN A 1 83 ? 12.180 -5.620 -21.975 1.00 87.19 83 ASN A N 1
ATOM 649 C CA . ASN A 1 83 ? 13.330 -5.417 -22.862 1.00 87.19 83 ASN A CA 1
ATOM 650 C C . ASN A 1 83 ? 14.308 -4.340 -22.357 1.00 87.19 83 ASN A C 1
ATOM 652 O O . ASN A 1 83 ? 15.346 -4.124 -22.979 1.00 87.19 83 ASN A O 1
ATOM 656 N N . ARG A 1 84 ? 13.969 -3.626 -21.276 1.00 87.31 84 ARG A N 1
ATOM 657 C CA . ARG A 1 84 ? 14.782 -2.542 -20.699 1.00 87.31 84 ARG A CA 1
ATOM 658 C C . ARG A 1 84 ? 15.557 -3.014 -19.474 1.00 87.31 84 ARG A C 1
ATOM 660 O O . ARG A 1 84 ? 16.761 -2.800 -19.396 1.00 87.31 84 ARG A O 1
ATOM 667 N N . VAL A 1 85 ? 14.863 -3.665 -18.545 1.00 85.88 85 VAL A N 1
ATOM 668 C CA . VAL A 1 85 ? 15.399 -4.209 -17.294 1.00 85.88 85 VAL A CA 1
ATOM 669 C C . VAL A 1 85 ? 14.736 -5.574 -17.048 1.00 85.88 85 VAL A C 1
ATOM 671 O O . VAL A 1 85 ? 13.695 -5.642 -16.389 1.00 85.88 85 VAL A O 1
ATOM 674 N N . PRO A 1 86 ? 15.295 -6.666 -17.607 1.00 84.25 86 PRO A N 1
ATOM 675 C CA . PRO A 1 86 ? 14.716 -8.001 -17.475 1.00 84.25 86 PRO A CA 1
ATOM 676 C C . PRO A 1 86 ? 14.505 -8.400 -16.009 1.00 84.25 86 PRO A C 1
ATOM 678 O O . PRO A 1 86 ? 15.399 -8.227 -15.180 1.00 84.25 86 PRO A O 1
ATOM 681 N N . GLY A 1 87 ? 13.324 -8.927 -15.690 1.00 84.81 87 GLY A N 1
ATOM 682 C CA . GLY A 1 87 ? 12.914 -9.307 -14.337 1.00 84.81 87 GLY A CA 1
ATOM 683 C C . GLY A 1 87 ? 12.198 -8.195 -13.564 1.00 84.81 87 GLY A C 1
ATOM 684 O O . GLY A 1 87 ? 11.553 -8.484 -12.560 1.00 84.81 87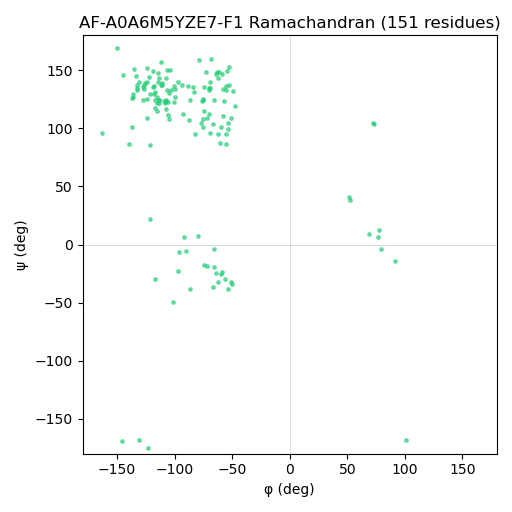 GLY A O 1
ATOM 685 N N . SER A 1 88 ? 12.258 -6.941 -14.029 1.00 84.69 88 SER A N 1
ATOM 686 C CA . SER A 1 88 ? 11.536 -5.813 -13.412 1.00 84.69 88 SER A CA 1
ATOM 687 C C . SER A 1 88 ? 10.137 -5.595 -13.995 1.00 84.69 88 SER A C 1
ATOM 689 O O . SER A 1 88 ? 9.383 -4.767 -13.489 1.00 84.69 88 SER A O 1
ATOM 691 N N . GLU A 1 89 ? 9.756 -6.330 -15.045 1.00 90.44 89 GLU A N 1
ATOM 692 C CA . GLU A 1 89 ? 8.423 -6.233 -15.642 1.00 90.44 89 GLU A CA 1
ATOM 693 C C . GLU A 1 89 ? 7.327 -6.834 -14.764 1.00 90.44 89 GLU A C 1
ATOM 695 O O . GLU A 1 89 ? 6.151 -6.542 -14.978 1.00 90.44 89 GLU A O 1
ATOM 700 N N . LYS A 1 90 ? 7.691 -7.688 -13.801 1.00 90.31 90 LYS A N 1
ATOM 701 C CA . LYS A 1 90 ? 6.731 -8.393 -12.959 1.00 90.31 90 LYS A CA 1
ATOM 702 C C . LYS A 1 90 ? 6.348 -7.599 -11.717 1.00 90.31 90 LYS A C 1
ATOM 704 O O . LYS A 1 90 ? 7.169 -6.991 -11.030 1.00 90.31 90 LYS A O 1
ATOM 709 N N . GLY A 1 91 ? 5.050 -7.606 -11.447 1.00 88.06 91 GLY A N 1
ATOM 710 C CA . GLY A 1 91 ? 4.455 -7.250 -10.174 1.00 88.06 91 GLY A CA 1
ATOM 711 C C . GLY A 1 91 ? 5.045 -8.048 -9.022 1.00 88.06 91 GLY A C 1
ATOM 712 O O . GLY A 1 91 ? 5.427 -9.206 -9.183 1.00 88.06 91 GLY A O 1
ATOM 713 N N . SER A 1 92 ? 5.076 -7.434 -7.847 1.00 90.19 92 SER A N 1
ATOM 714 C CA . SER A 1 92 ? 5.317 -8.122 -6.585 1.00 90.19 92 SER A CA 1
ATOM 715 C C . SER A 1 92 ? 4.040 -8.090 -5.748 1.00 90.19 92 SER A C 1
ATOM 717 O O . SER A 1 92 ? 3.171 -7.238 -5.948 1.00 90.19 92 SER A O 1
ATOM 719 N N . SER A 1 93 ? 3.892 -9.025 -4.815 1.00 92.12 93 SER A N 1
ATOM 720 C CA . SER A 1 93 ? 2.829 -8.953 -3.819 1.00 92.12 93 SER A CA 1
ATOM 721 C C . SER A 1 93 ? 3.396 -9.309 -2.463 1.00 92.12 93 SER A C 1
ATOM 723 O O . SER A 1 93 ? 4.033 -10.348 -2.310 1.00 92.12 93 SER A O 1
ATOM 725 N N . VAL A 1 94 ? 3.129 -8.464 -1.477 1.00 92.06 94 VAL A N 1
ATOM 726 C CA . VAL A 1 94 ? 3.578 -8.651 -0.105 1.00 92.06 94 VAL A CA 1
ATOM 727 C C . VAL A 1 94 ? 2.392 -8.552 0.844 1.00 92.06 94 VAL A C 1
ATOM 729 O O . VAL A 1 94 ? 1.518 -7.698 0.696 1.00 92.06 94 VAL A O 1
ATOM 732 N N . THR A 1 95 ? 2.337 -9.472 1.803 1.00 94.19 95 THR A N 1
ATOM 733 C CA . THR A 1 95 ? 1.277 -9.529 2.814 1.00 94.19 95 THR A CA 1
ATOM 734 C C . THR A 1 95 ? 1.876 -9.244 4.179 1.00 94.19 95 THR A C 1
ATOM 736 O O . THR A 1 95 ? 2.969 -9.701 4.503 1.00 94.19 95 THR A O 1
ATOM 739 N N . GLY A 1 96 ? 1.148 -8.487 4.986 1.00 95.00 96 GLY A N 1
ATOM 740 C CA . GLY A 1 96 ? 1.547 -8.118 6.329 1.00 95.00 96 GLY A CA 1
ATOM 741 C C . GLY A 1 96 ? 0.360 -8.021 7.274 1.00 95.00 96 GLY A C 1
ATOM 742 O O . GLY A 1 96 ? -0.770 -8.411 6.963 1.00 95.00 96 GLY A O 1
ATOM 743 N N . LYS A 1 97 ? 0.629 -7.463 8.447 1.00 96.75 97 LYS A N 1
ATOM 744 C CA . LYS A 1 97 ? -0.366 -7.144 9.465 1.00 96.75 97 LYS A CA 1
ATOM 745 C C . LYS A 1 97 ? -0.388 -5.652 9.738 1.00 96.75 97 LYS A C 1
ATOM 747 O O . LYS A 1 97 ? 0.643 -4.989 9.642 1.00 96.75 97 LYS A O 1
ATOM 752 N N . TYR A 1 98 ? -1.552 -5.135 10.096 1.00 95.94 98 TYR A N 1
ATOM 753 C CA . TYR A 1 98 ? -1.717 -3.759 10.529 1.00 95.94 98 TYR A CA 1
ATOM 754 C C . TYR A 1 98 ? -2.597 -3.675 11.777 1.00 95.94 98 TYR A C 1
ATOM 756 O O . TYR A 1 98 ? -3.485 -4.501 11.989 1.00 95.94 98 TYR A O 1
ATOM 764 N N . SER A 1 99 ? -2.358 -2.657 12.596 1.00 94.94 99 SER A N 1
ATOM 765 C CA . SER A 1 99 ? -3.209 -2.312 13.734 1.00 94.94 99 SER A CA 1
ATOM 766 C C . SER A 1 99 ? -3.254 -0.800 13.918 1.00 94.94 99 SER A C 1
ATOM 768 O O . SER A 1 99 ? -2.271 -0.106 13.665 1.00 94.94 99 SER A O 1
ATOM 770 N N . PHE A 1 100 ? -4.398 -0.271 14.350 1.00 92.94 100 PHE A N 1
ATOM 771 C CA . PHE A 1 100 ? -4.493 1.130 14.755 1.00 92.94 100 PHE A CA 1
ATOM 772 C C . PHE A 1 100 ? -3.848 1.297 16.130 1.00 92.94 100 PHE A C 1
ATOM 774 O O . PHE A 1 100 ? -4.231 0.625 17.086 1.00 92.94 100 PHE 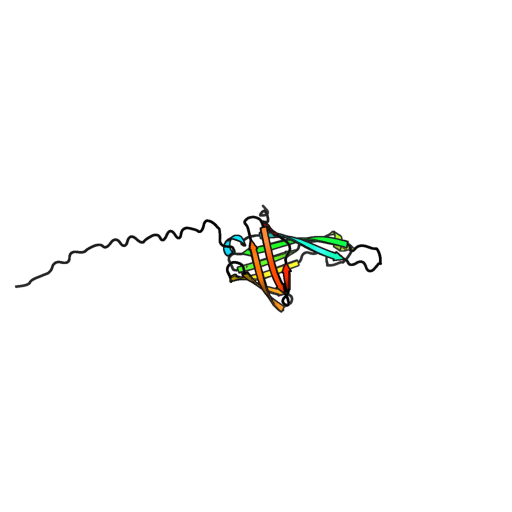A O 1
ATOM 781 N N . VAL A 1 101 ? -2.872 2.197 16.223 1.00 91.50 101 VAL A N 1
ATOM 782 C CA . VAL A 1 101 ? -2.253 2.607 17.495 1.00 91.50 101 VAL A CA 1
ATOM 783 C C . VAL A 1 101 ? -2.877 3.896 18.033 1.00 91.50 101 VAL A C 1
ATOM 785 O O . VAL A 1 101 ? -2.813 4.156 19.232 1.00 91.50 101 VAL A O 1
ATOM 788 N N . LYS A 1 102 ? -3.493 4.692 17.149 1.00 88.94 102 LYS A N 1
ATOM 789 C CA . LYS A 1 102 ? -4.357 5.851 17.434 1.00 88.94 102 LYS A CA 1
ATOM 790 C C . LYS A 1 102 ? -5.386 5.978 16.313 1.00 88.94 102 LYS A C 1
ATOM 792 O O . LYS A 1 102 ? -5.186 5.386 15.260 1.00 88.94 102 LYS A O 1
ATOM 797 N N . ASP A 1 103 ? -6.407 6.814 16.479 1.00 87.06 103 ASP A N 1
ATOM 798 C CA . ASP A 1 103 ? -7.500 6.973 15.502 1.00 87.06 103 ASP A CA 1
ATOM 799 C C . ASP A 1 103 ? -7.038 7.210 14.053 1.00 87.06 103 ASP A C 1
ATOM 801 O O . ASP A 1 103 ? -7.664 6.725 13.117 1.00 87.06 103 ASP A O 1
ATOM 805 N N . THR A 1 104 ? -5.921 7.914 13.854 1.00 89.69 104 THR A N 1
ATOM 806 C CA . THR A 1 104 ? -5.361 8.229 12.528 1.00 89.69 104 THR A CA 1
ATOM 807 C C . THR A 1 104 ? -3.934 7.707 12.350 1.00 89.69 104 THR A C 1
ATOM 809 O O . THR A 1 104 ? -3.174 8.255 11.551 1.00 89.69 104 THR A O 1
ATOM 812 N N . GLU A 1 105 ? -3.513 6.709 13.126 1.00 92.62 105 GLU A N 1
ATOM 813 C CA . GLU A 1 105 ? -2.151 6.168 13.084 1.00 92.62 105 GLU A CA 1
ATOM 814 C C . GLU A 1 105 ? -2.192 4.640 13.140 1.00 92.62 105 GLU A C 1
ATOM 816 O O . GLU A 1 105 ? -2.776 4.058 14.055 1.00 92.62 105 GLU A O 1
ATOM 821 N N . ILE A 1 106 ? -1.550 3.996 12.167 1.00 94.06 106 ILE A N 1
ATOM 822 C CA . ILE A 1 106 ? -1.420 2.543 12.089 1.00 94.06 106 ILE A CA 1
ATOM 823 C C . ILE A 1 106 ? 0.033 2.118 12.252 1.00 94.06 106 ILE A C 1
ATOM 825 O O . ILE A 1 106 ? 0.957 2.808 11.819 1.00 94.06 106 ILE A O 1
ATOM 829 N N . GLU A 1 107 ? 0.224 0.948 12.840 1.00 94.81 107 GLU A N 1
ATOM 830 C CA . GLU A 1 107 ? 1.471 0.206 12.785 1.00 94.81 107 GLU A CA 1
ATOM 831 C C . GLU A 1 107 ? 1.328 -0.905 11.743 1.00 94.81 107 GLU A C 1
ATOM 833 O O . GLU A 1 107 ? 0.413 -1.720 11.808 1.00 94.81 107 GLU A O 1
ATOM 838 N N . LEU A 1 108 ? 2.217 -0.905 10.756 1.00 93.12 108 LEU A N 1
ATOM 839 C CA . LEU A 1 108 ? 2.272 -1.849 9.647 1.00 93.12 108 LEU A CA 1
ATOM 840 C C . LEU A 1 108 ? 3.482 -2.753 9.852 1.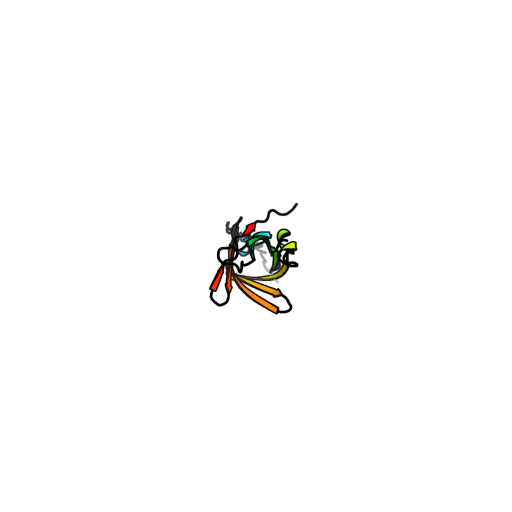00 93.12 108 LEU A C 1
ATOM 842 O O . LEU A 1 108 ? 4.607 -2.276 9.966 1.00 93.12 108 LEU A O 1
ATOM 846 N N . THR A 1 109 ? 3.257 -4.059 9.887 1.00 93.88 109 THR A N 1
ATOM 847 C CA . THR A 1 109 ? 4.302 -5.076 9.967 1.00 93.88 109 THR A CA 1
ATOM 848 C C . THR A 1 109 ? 4.290 -5.904 8.694 1.00 93.88 109 THR A C 1
ATOM 850 O O . THR A 1 109 ? 3.289 -6.545 8.386 1.00 93.88 109 THR A O 1
ATOM 853 N N . ILE A 1 110 ? 5.412 -5.929 7.987 1.00 90.62 110 ILE A N 1
ATOM 854 C CA . ILE A 1 110 ? 5.610 -6.717 6.773 1.00 90.62 110 ILE A CA 1
ATOM 855 C C . ILE A 1 110 ? 6.834 -7.611 6.970 1.00 90.62 110 ILE A C 1
ATOM 857 O O . ILE A 1 110 ? 7.830 -7.186 7.557 1.00 90.62 110 ILE A O 1
ATOM 861 N N . GLU A 1 111 ? 6.755 -8.848 6.493 1.00 86.12 111 GLU A N 1
ATOM 862 C CA . GLU A 1 111 ? 7.892 -9.760 6.426 1.00 86.12 111 GLU A CA 1
ATOM 863 C C . GLU A 1 111 ? 8.303 -9.929 4.965 1.00 86.12 111 GLU A C 1
ATOM 865 O O . GLU A 1 111 ? 7.495 -10.316 4.124 1.00 86.12 111 GLU A O 1
ATOM 870 N N . GLU A 1 112 ? 9.552 -9.593 4.667 1.00 80.75 112 GLU A N 1
ATOM 871 C CA . GLU A 1 112 ? 10.132 -9.676 3.329 1.00 80.75 112 GLU A CA 1
ATOM 872 C C . GLU A 1 112 ? 11.525 -10.294 3.474 1.00 80.75 112 GLU A C 1
ATOM 874 O O . GLU A 1 112 ? 12.310 -9.862 4.323 1.00 80.75 112 GLU A O 1
ATOM 879 N N . ASP A 1 113 ? 11.810 -11.354 2.716 1.00 81.00 113 ASP A N 1
ATOM 880 C CA . ASP A 1 113 ? 13.081 -12.094 2.762 1.00 81.00 113 ASP A CA 1
ATOM 881 C C . ASP A 1 113 ? 13.511 -12.533 4.179 1.00 81.00 113 ASP A 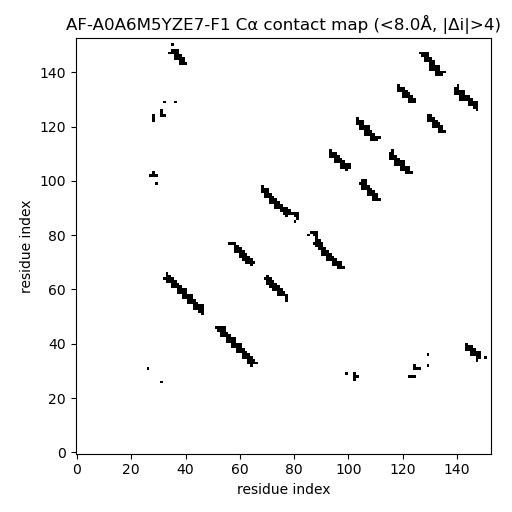C 1
ATOM 883 O O . ASP A 1 113 ? 14.675 -12.413 4.573 1.00 81.00 113 ASP A O 1
ATOM 887 N N . GLY A 1 114 ? 12.551 -12.995 4.992 1.00 80.31 114 GLY A N 1
ATOM 888 C CA . GLY A 1 114 ? 12.781 -13.425 6.380 1.00 80.31 114 GLY A CA 1
ATOM 889 C C . GLY A 1 114 ? 13.132 -12.286 7.345 1.00 80.31 114 GLY A C 1
ATOM 890 O O . GLY A 1 114 ? 13.515 -12.530 8.492 1.00 80.31 114 GLY A O 1
ATOM 891 N N . LYS A 1 115 ? 13.021 -11.027 6.907 1.00 85.75 115 LYS A N 1
ATOM 892 C CA . LYS A 1 115 ? 13.217 -9.843 7.745 1.00 85.75 115 LYS A CA 1
ATOM 893 C C . LYS A 1 115 ? 11.878 -9.182 8.018 1.00 85.75 115 LYS A C 1
ATOM 895 O O . LYS A 1 115 ? 11.227 -8.638 7.129 1.00 85.75 115 LYS A O 1
ATOM 900 N N . ARG A 1 116 ? 11.507 -9.157 9.296 1.00 88.19 116 ARG A N 1
ATOM 901 C CA . ARG A 1 116 ? 10.353 -8.401 9.775 1.00 88.19 116 ARG A CA 1
ATOM 902 C C . ARG A 1 116 ? 10.685 -6.911 9.827 1.00 88.19 116 ARG A C 1
ATOM 904 O O . ARG A 1 116 ? 11.640 -6.501 10.485 1.00 88.19 116 ARG A O 1
ATOM 911 N N . ARG A 1 117 ? 9.868 -6.096 9.166 1.00 87.06 117 ARG A N 1
ATOM 912 C CA . ARG A 1 117 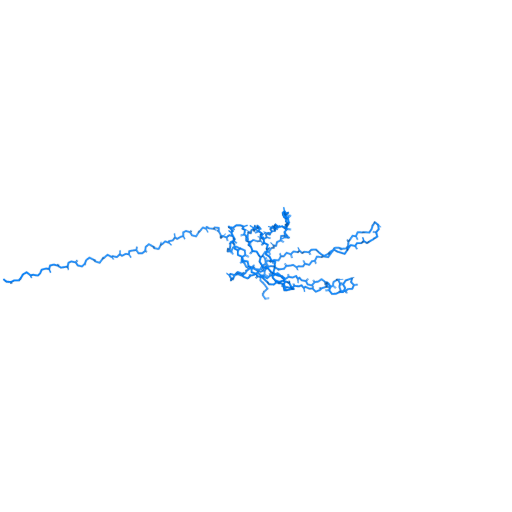? 9.907 -4.634 9.226 1.00 87.06 117 ARG A CA 1
ATOM 913 C C . ARG A 1 117 ? 8.596 -4.125 9.797 1.00 87.06 117 ARG A C 1
ATOM 915 O O . ARG A 1 117 ? 7.527 -4.494 9.321 1.00 87.06 117 ARG A O 1
ATOM 922 N N . THR A 1 118 ? 8.693 -3.255 10.792 1.00 90.44 118 THR A N 1
ATOM 923 C CA . THR A 1 118 ? 7.544 -2.565 11.374 1.00 90.44 118 THR A CA 1
ATOM 924 C C . THR A 1 118 ? 7.699 -1.070 11.142 1.00 90.44 118 THR A C 1
ATOM 926 O O . THR A 1 118 ? 8.769 -0.512 11.386 1.00 90.44 118 THR A O 1
ATOM 929 N N . LEU A 1 119 ? 6.647 -0.426 10.646 1.00 90.25 119 LEU A N 1
ATOM 930 C CA . LEU A 1 119 ? 6.618 1.001 10.346 1.00 90.25 119 LEU A CA 1
ATOM 931 C C . LEU A 1 119 ? 5.335 1.629 10.889 1.00 90.25 119 LEU A C 1
ATOM 933 O O . LEU A 1 119 ? 4.279 1.001 10.886 1.00 90.25 119 LEU A O 1
ATOM 937 N N . LYS A 1 120 ? 5.431 2.876 11.350 1.00 91.69 120 LYS A N 1
ATOM 938 C CA . LYS A 1 120 ? 4.270 3.663 11.775 1.00 91.69 120 LYS A CA 1
ATOM 939 C C . LYS A 1 120 ? 3.869 4.624 10.670 1.00 91.69 120 LYS A C 1
ATOM 941 O O . LYS A 1 120 ? 4.726 5.322 10.118 1.00 91.69 120 LYS A O 1
ATOM 946 N N . SER A 1 121 ? 2.574 4.676 10.386 1.00 92.44 121 SER A N 1
ATOM 947 C CA . SER A 1 121 ? 2.010 5.531 9.348 1.00 92.44 121 SER A CA 1
ATOM 948 C C . SER A 1 121 ? 0.804 6.299 9.852 1.00 92.44 121 SER A C 1
ATOM 950 O O . SER A 1 121 ? -0.112 5.729 10.440 1.00 92.44 121 SER A O 1
ATOM 952 N N . LYS A 1 122 ? 0.760 7.595 9.545 1.00 92.62 122 LYS A N 1
ATOM 953 C CA . LYS A 1 122 ? -0.468 8.383 9.644 1.00 92.62 122 LYS A CA 1
ATOM 954 C C . LYS A 1 122 ? -1.395 8.013 8.493 1.00 92.62 122 LYS A C 1
ATOM 956 O O . LYS A 1 122 ? -0.949 7.930 7.346 1.00 92.62 122 LYS A O 1
ATOM 961 N N . VAL A 1 123 ? -2.669 7.830 8.807 1.00 92.81 123 VAL A N 1
ATOM 962 C CA . VAL A 1 123 ? -3.733 7.504 7.860 1.00 92.81 123 VAL A CA 1
ATOM 963 C C . VAL A 1 123 ? -4.616 8.727 7.675 1.00 92.81 123 VAL A C 1
ATOM 965 O O . VAL A 1 123 ? -5.174 9.246 8.640 1.00 92.81 123 VAL A O 1
ATOM 968 N N . ALA A 1 124 ? -4.775 9.156 6.429 1.00 92.06 124 ALA A N 1
ATOM 969 C CA . ALA A 1 124 ? -5.848 10.048 6.018 1.00 92.06 124 ALA A CA 1
ATOM 970 C C . ALA A 1 124 ? -6.732 9.279 5.037 1.00 92.06 124 ALA A C 1
ATOM 972 O O . ALA A 1 124 ? -6.265 8.878 3.971 1.00 92.06 124 ALA A O 1
ATOM 973 N N . VAL A 1 125 ? -7.983 9.033 5.417 1.00 93.00 125 VAL A N 1
ATOM 974 C CA . VAL A 1 125 ? -8.922 8.231 4.631 1.00 93.00 125 VAL A CA 1
ATOM 975 C C . VAL A 1 125 ? -10.266 8.939 4.529 1.00 93.00 125 VAL A C 1
ATOM 977 O O . VAL A 1 125 ? -10.759 9.506 5.501 1.00 93.00 125 VAL A O 1
ATOM 980 N N . THR A 1 126 ? -10.839 8.914 3.332 1.00 90.62 126 THR A N 1
ATOM 981 C CA . THR A 1 126 ? -12.206 9.340 3.027 1.00 90.62 126 THR A CA 1
ATOM 982 C C . THR A 1 126 ? -12.959 8.176 2.376 1.00 90.62 126 THR A C 1
ATOM 984 O O . THR A 1 126 ? -12.442 7.063 2.273 1.00 90.62 126 THR A O 1
ATOM 987 N N . ASN A 1 127 ? -14.194 8.391 1.921 1.00 86.31 127 ASN A N 1
ATOM 988 C CA . ASN A 1 127 ? -14.913 7.356 1.171 1.00 86.31 127 ASN A CA 1
ATOM 989 C C . ASN A 1 127 ? -14.225 7.014 -0.162 1.00 86.31 127 ASN A C 1
ATOM 991 O O . ASN A 1 127 ? -14.372 5.896 -0.650 1.00 86.31 127 ASN A O 1
ATOM 995 N N . GLU A 1 128 ? -13.445 7.937 -0.725 1.00 88.75 128 GLU A N 1
ATOM 996 C CA . GLU A 1 128 ? -12.891 7.815 -2.076 1.00 88.75 128 GLU A CA 1
ATOM 997 C C . GLU A 1 128 ? -11.369 7.760 -2.115 1.00 88.75 128 GLU A C 1
ATOM 999 O O . GLU A 1 128 ? -10.819 7.123 -3.012 1.00 88.75 128 GLU A O 1
ATOM 1004 N N . GLU A 1 129 ? -10.688 8.393 -1.157 1.00 93.56 129 GLU A N 1
ATOM 1005 C CA . GLU A 1 129 ? -9.232 8.516 -1.138 1.00 93.56 129 GLU A CA 1
ATOM 1006 C C . GLU A 1 129 ? -8.616 7.932 0.135 1.00 93.56 129 GLU A C 1
ATOM 1008 O O . GLU A 1 129 ? -9.146 8.071 1.236 1.00 93.56 129 GLU A O 1
ATOM 1013 N N . LEU A 1 130 ? -7.438 7.337 -0.024 1.00 94.25 130 LEU A N 1
ATOM 1014 C CA . LEU A 1 130 ? -6.556 6.909 1.050 1.00 94.25 130 LEU A CA 1
ATOM 1015 C C . LEU A 1 130 ? -5.165 7.502 0.815 1.00 94.25 130 LEU A C 1
ATOM 1017 O O . LEU A 1 130 ? -4.609 7.425 -0.281 1.00 94.25 130 LEU A O 1
ATOM 1021 N N . SER A 1 131 ? -4.576 8.054 1.868 1.00 93.12 131 SER A N 1
ATOM 1022 C CA . SER A 1 131 ? -3.189 8.499 1.902 1.00 93.12 131 SER A CA 1
ATOM 1023 C C . SER A 1 131 ? -2.520 7.980 3.167 1.00 93.12 131 SER A C 1
ATOM 1025 O O . SER A 1 131 ? -3.042 8.130 4.273 1.00 93.12 131 SER A O 1
ATOM 1027 N N . LEU A 1 132 ? -1.323 7.426 3.000 1.00 91.62 132 LEU A N 1
ATOM 1028 C CA . LEU A 1 132 ? -0.465 6.985 4.093 1.00 91.62 132 LEU A CA 1
ATOM 1029 C C . LEU A 1 132 ? 0.762 7.896 4.159 1.00 91.62 132 LEU A C 1
ATOM 1031 O O . LEU A 1 132 ? 1.326 8.268 3.132 1.00 91.62 132 LEU A O 1
ATOM 1035 N N . THR A 1 133 ? 1.164 8.295 5.361 1.00 91.56 133 THR A N 1
ATOM 1036 C CA . THR A 1 133 ? 2.428 9.014 5.585 1.00 91.56 133 THR A CA 1
ATOM 1037 C C . THR A 1 133 ? 3.246 8.247 6.602 1.00 91.56 133 THR A C 1
ATOM 1039 O O . THR A 1 133 ? 2.884 8.210 7.776 1.00 91.56 133 THR A O 1
ATOM 1042 N N . SER A 1 134 ? 4.320 7.617 6.144 1.00 87.00 134 SER A N 1
ATOM 1043 C CA . SER A 1 134 ? 5.179 6.760 6.959 1.00 87.00 134 SER A CA 1
ATOM 1044 C C . SER A 1 134 ? 6.346 7.553 7.528 1.00 87.00 134 SER A C 1
ATOM 1046 O O . SER A 1 134 ? 6.977 8.322 6.806 1.00 87.00 134 SER A O 1
ATOM 1048 N N . LEU A 1 135 ? 6.675 7.333 8.800 1.00 79.88 135 LEU A N 1
ATOM 1049 C CA . LEU A 1 135 ? 7.876 7.906 9.403 1.00 79.88 135 LEU A CA 1
ATOM 1050 C C . LEU A 1 135 ? 9.062 6.963 9.156 1.00 79.88 135 LEU A C 1
ATOM 1052 O O . LEU A 1 135 ? 9.163 5.907 9.780 1.00 79.88 135 LEU A O 1
ATOM 1056 N N . VAL A 1 136 ? 9.973 7.339 8.261 1.00 79.38 136 VAL A N 1
ATOM 1057 C CA . VAL A 1 136 ? 11.171 6.551 7.934 1.00 79.38 136 VAL A CA 1
ATOM 1058 C C . VAL A 1 136 ? 12.402 7.362 8.317 1.00 79.38 136 VAL A C 1
ATOM 1060 O O . VAL A 1 136 ? 12.620 8.447 7.788 1.00 79.38 136 VAL A O 1
ATOM 1063 N N . GLN A 1 137 ? 13.203 6.859 9.264 1.00 79.25 137 GLN A N 1
ATOM 1064 C CA . GLN A 1 137 ? 14.422 7.535 9.748 1.00 79.25 137 GLN A CA 1
ATOM 1065 C C . GLN A 1 137 ? 14.184 8.998 10.188 1.00 79.25 137 GLN A C 1
ATOM 1067 O O . GLN A 1 137 ? 14.992 9.885 9.919 1.00 79.25 137 GLN A O 1
ATOM 1072 N N . GLY A 1 138 ? 13.044 9.264 10.835 1.00 75.94 138 GLY A N 1
ATOM 1073 C CA . GLY A 1 138 ? 12.667 10.606 11.296 1.00 75.94 138 GLY A CA 1
ATOM 1074 C C . GLY A 1 138 ? 12.160 11.549 10.200 1.00 75.94 138 GLY A C 1
ATOM 1075 O O . GLY A 1 138 ? 11.925 12.721 10.481 1.00 75.94 138 GLY A O 1
ATOM 1076 N N . LYS A 1 139 ? 11.975 11.062 8.967 1.00 77.38 139 LYS A N 1
ATOM 1077 C CA . LYS A 1 139 ? 11.398 11.827 7.857 1.00 77.38 139 LYS A CA 1
ATOM 1078 C C . LYS A 1 139 ? 10.021 11.292 7.488 1.00 77.38 139 LYS A C 1
ATOM 1080 O O . LYS A 1 139 ? 9.826 10.082 7.382 1.00 77.38 139 LYS A O 1
ATOM 1085 N N . ASP A 1 140 ? 9.092 12.210 7.246 1.00 82.19 140 ASP A N 1
ATOM 1086 C CA . ASP A 1 140 ? 7.774 11.887 6.711 1.00 82.19 140 ASP A CA 1
ATOM 1087 C C . ASP A 1 140 ? 7.897 11.544 5.222 1.00 82.19 140 ASP A C 1
ATOM 1089 O O . ASP A 1 140 ? 8.229 12.390 4.389 1.00 82.19 140 ASP A O 1
ATOM 1093 N N . VAL A 1 141 ? 7.608 10.290 4.887 1.00 85.06 141 VAL A N 1
ATOM 1094 C CA . VAL A 1 141 ? 7.532 9.794 3.515 1.00 85.06 141 VAL A CA 1
ATOM 1095 C C . VAL A 1 141 ? 6.061 9.619 3.165 1.00 85.06 141 VAL A C 1
ATOM 1097 O O . VAL A 1 141 ? 5.382 8.727 3.678 1.00 85.06 141 VAL A O 1
ATOM 1100 N N . LYS A 1 142 ? 5.550 10.500 2.302 1.00 84.56 142 LYS A N 1
ATOM 1101 C CA . LYS A 1 142 ? 4.180 10.402 1.793 1.00 84.56 142 LYS A CA 1
ATOM 1102 C C . LYS A 1 142 ? 4.104 9.300 0.746 1.00 84.56 142 LYS A C 1
ATOM 1104 O O . LYS A 1 142 ? 4.818 9.346 -0.254 1.00 84.56 142 LYS A O 1
ATOM 1109 N N . SER A 1 143 ? 3.226 8.334 0.972 1.00 81.50 143 SER A N 1
ATOM 1110 C CA . SER A 1 143 ? 2.842 7.377 -0.058 1.00 81.50 143 SER A CA 1
ATOM 1111 C C . SER A 1 143 ? 2.030 8.076 -1.156 1.00 81.50 143 SER A C 1
ATOM 1113 O O . SER A 1 143 ? 1.450 9.143 -0.913 1.00 81.50 143 SER A O 1
ATOM 1115 N N . PRO A 1 144 ? 1.950 7.479 -2.357 1.00 81.50 144 PRO A N 1
ATOM 1116 C CA . PRO A 1 144 ? 1.006 7.912 -3.377 1.00 81.50 144 PRO A CA 1
ATOM 1117 C C . PRO A 1 144 ? -0.418 7.977 -2.820 1.00 81.50 144 PRO A C 1
ATOM 1119 O O . PRO A 1 144 ? -0.772 7.244 -1.896 1.00 81.50 144 PRO A O 1
ATOM 1122 N N . LYS A 1 145 ? -1.251 8.841 -3.401 1.00 91.88 145 LYS A N 1
ATOM 1123 C CA . LYS A 1 145 ? -2.685 8.799 -3.127 1.00 91.88 145 LYS A CA 1
ATOM 1124 C C . LYS A 1 145 ? -3.282 7.551 -3.764 1.00 91.88 145 LYS A C 1
ATOM 1126 O O . LYS A 1 145 ? -3.036 7.272 -4.938 1.00 91.88 145 LYS A O 1
ATOM 1131 N N . PHE A 1 146 ? -4.110 6.851 -3.007 1.00 94.19 146 PHE A N 1
ATOM 1132 C CA . PHE A 1 146 ? -4.892 5.731 -3.494 1.00 94.19 146 PHE A CA 1
ATOM 1133 C C . PHE A 1 146 ? -6.356 6.142 -3.598 1.00 94.19 146 PHE A C 1
ATOM 1135 O O . PHE A 1 146 ? -6.864 6.874 -2.753 1.00 94.19 146 PHE A O 1
ATOM 1142 N N . LYS A 1 147 ? -7.040 5.649 -4.622 1.00 95.19 147 LYS A N 1
ATOM 1143 C CA . LYS A 1 147 ? -8.487 5.762 -4.792 1.00 95.19 147 LYS A CA 1
ATOM 1144 C C . LYS A 1 147 ? -9.140 4.435 -4.460 1.00 95.19 147 LYS A C 1
ATOM 1146 O O . LYS A 1 147 ? -8.521 3.393 -4.671 1.00 95.19 147 LYS A O 1
ATOM 1151 N N . ARG A 1 148 ? -10.374 4.439 -3.964 1.00 94.44 148 ARG A N 1
ATOM 1152 C CA . ARG A 1 148 ? -11.097 3.186 -3.717 1.00 94.44 148 ARG A CA 1
ATOM 1153 C C . ARG A 1 148 ? -11.166 2.394 -5.025 1.00 94.44 148 ARG A C 1
ATOM 1155 O O . ARG A 1 148 ? -11.574 2.924 -6.062 1.00 94.44 148 ARG A O 1
ATOM 1162 N N . ALA A 1 149 ? -10.672 1.160 -5.003 1.00 89.69 149 ALA A N 1
ATOM 1163 C CA . ALA A 1 149 ? -10.729 0.308 -6.176 1.00 89.69 149 ALA A CA 1
ATOM 1164 C C . ALA A 1 149 ? -12.196 -0.060 -6.402 1.00 89.69 149 ALA A C 1
ATOM 1166 O O . ALA A 1 149 ? -12.899 -0.410 -5.457 1.00 89.69 149 ALA A O 1
ATOM 1167 N N . LYS A 1 150 ? -12.662 0.025 -7.649 1.00 81.25 150 LYS A N 1
ATOM 1168 C CA . LYS A 1 150 ? -13.915 -0.636 -8.006 1.00 81.25 150 LYS A CA 1
ATOM 1169 C C . LYS A 1 150 ? -13.647 -2.129 -7.877 1.00 81.25 150 LYS A C 1
ATOM 1171 O O . LYS A 1 150 ? -12.657 -2.600 -8.449 1.00 81.25 150 LYS A O 1
ATOM 1176 N N . ASP A 1 151 ? -14.452 -2.827 -7.082 1.00 61.72 151 ASP A N 1
ATOM 1177 C CA . ASP A 1 151 ? -14.384 -4.282 -7.026 1.00 61.72 151 ASP A CA 1
ATOM 1178 C C . ASP A 1 151 ? -14.418 -4.805 -8.467 1.00 61.72 151 ASP A C 1
ATOM 1180 O O . ASP A 1 151 ? -15.169 -4.304 -9.308 1.00 61.72 151 ASP A O 1
ATOM 1184 N N . LYS A 1 152 ? -13.499 -5.718 -8.789 1.00 50.09 152 LYS A N 1
ATOM 1185 C CA . LYS A 1 152 ? -13.604 -6.441 -10.051 1.00 50.09 152 LYS A CA 1
ATOM 1186 C C . LYS A 1 152 ? -14.803 -7.371 -9.893 1.00 50.09 152 LYS A C 1
ATOM 1188 O O . LYS A 1 152 ? -14.715 -8.283 -9.073 1.00 50.09 152 LYS A O 1
ATOM 1193 N N . ASP A 1 153 ? -15.868 -7.101 -10.644 1.00 35.09 153 ASP A N 1
ATOM 1194 C CA . ASP A 1 153 ? -16.773 -8.153 -11.124 1.00 35.09 153 ASP A CA 1
ATOM 1195 C C . ASP A 1 153 ? -15.964 -9.317 -11.729 1.00 35.09 153 ASP A C 1
ATOM 1197 O O . ASP A 1 153 ? -14.918 -9.046 -12.381 1.00 35.09 153 ASP A O 1
#

Mean predicted aligned error: 11.51 Å

Organism: NCBI:txid2774151

Solvent-accessible surface area (backbone atoms only — not comparable to full-atom values): 9131 Å² total; per-residue (Å²): 137,83,89,85,82,90,80,84,83,79,81,78,80,77,77,75,74,76,76,73,69,75,72,64,93,63,74,52,53,79,63,50,56,49,44,48,28,37,30,58,47,78,49,73,50,80,54,93,49,90,95,52,77,59,50,75,44,77,24,50,29,36,41,33,34,46,96,88,31,40,33,39,42,36,41,42,57,35,74,81,30,47,87,75,43,73,81,64,17,60,45,54,74,51,60,32,40,43,45,75,80,45,83,48,29,33,40,39,36,38,62,55,96,92,41,80,46,76,45,47,26,39,52,50,67,50,94,54,42,40,37,43,36,32,58,55,96,90,38,83,44,72,52,57,64,20,33,58,45,78,79,81,127

Radius of gyration: 26.67 Å; Cα contacts (8 Å, |Δi|>4): 264; chains: 1; bounding box: 76×37×89 Å

Secondary structure (DSSP, 8-state):
------------------------SS--HHHHT-EEEEEEEEEEE---STTPPPEEEEEEEEEEE-TTSEEEEEEPP-GGGGGTSTT-SS--EEEEEEEEEETTEEEEEEEETTEEEEEEEEEEE-SSEEEEEEEETTEEEEPPPEEEPPP--

Foldseek 3Di:
DDDDDDDDDDDDPPPPPPPPPVPPPAPQLLVQLAAKWKFKDWDWADDPDPPDDIDIDIWIWMWHADPVQKIKIKIQAQCVCCVPPNPRRHIDMWMWGWDDPDSQKIWTWTADPNDIDIWIWGWDGDNFWIKTWTQDPNDTDTDTIITHDDPDD

pLDDT: mean 81.31, std 18.16, range [35.09, 96.75]

Sequence (153 aa):
MFLSRFILSSVTFVVSSCLLAAADPNPKPAEMILGRWQGESTFTIKSNREGVKDEVFTRKVFVEFKKDGTVTYTEGDIPELKNRVPGSEKGSSVTGKYSFVKDTEIELTIEEDGKRRTLKSKVAVTNEELSLTSLVQGKDVKSPKFKRAKDKD

Nearest PDB structures (foldseek):
  1vyg-assembly1_A  TM=4.772E-01  e=9.688E-02  Schistosoma mansoni
  3fll-assembly1_A  TM=5.346E-01  e=7.637E-01  Rhodnius prolixus
  1sy1-assembly1_A  TM=4.935E-01  e=6.515E-01  Rhodnius prolixus
  1sa8-assembly1_A  TM=3.489E-01  e=2.383E-01  Rattus norvegicus